Protein AF-A0AA37QBP5-F1 (afdb_monomer_lite)

Foldseek 3Di:
DPDPDPVVVCVVLVHDPVVLVVVCVVVVDDSVVSVVVVSVVQVVQFDDAPNDTDSHCCRVCVVVVHHLVVLVVQCVVVVHDSRVSSVVVVVVQVVAFDADPNDTDSHLCRVQVVLVHHQVVLVVVCVVVVHDSNVSSVVVSVVVD

Organism: NCBI:txid410072

Sequence (145 aa):
MRWTDLKECCDYYNINYKSLCTYMQKNKISKEEALSHYYQYYKYNRFTYNHVTYDSFAACCMAYEIKPICVRRYAKRKHFLLRHALSSYLNYHNKRKIYFCGQEYITFTSCCRAFGCNASYVSAYAKRHGISREEALKFYINRCH

Structure (mmCIF, N/CA/C/O backbone):
data_AF-A0AA37QBP5-F1
#
_entry.id   AF-A0AA37QBP5-F1
#
loop_
_atom_site.group_PDB
_atom_site.id
_atom_site.type_symbol
_atom_site.label_atom_id
_atom_site.label_alt_id
_atom_site.label_comp_id
_atom_site.label_asym_id
_atom_site.label_entity_id
_atom_site.label_seq_id
_atom_site.pdbx_PDB_ins_code
_atom_site.Cartn_x
_atom_site.Cartn_y
_atom_site.Cartn_z
_atom_site.occupancy
_atom_site.B_iso_or_equiv
_atom_site.auth_seq_id
_atom_site.auth_comp_id
_atom_site.auth_asym_id
_atom_site.auth_atom_id
_atom_site.pdbx_PDB_model_num
ATOM 1 N N . MET A 1 1 ? 17.213 -7.363 -35.674 1.00 48.91 1 MET A N 1
ATOM 2 C CA . MET A 1 1 ? 16.112 -7.192 -34.695 1.00 48.91 1 MET A CA 1
ATOM 3 C C . MET A 1 1 ? 15.210 -8.413 -34.788 1.00 48.91 1 MET A C 1
ATOM 5 O O . MET A 1 1 ? 14.876 -8.782 -35.901 1.00 48.91 1 MET A O 1
ATOM 9 N N . ARG A 1 2 ? 14.899 -9.075 -33.664 1.00 58.53 2 ARG A N 1
ATOM 10 C CA . ARG A 1 2 ? 14.230 -10.397 -33.630 1.00 58.53 2 ARG A CA 1
ATOM 11 C C . ARG A 1 2 ? 12.691 -10.327 -33.646 1.00 58.53 2 ARG A C 1
ATOM 13 O O . ARG A 1 2 ? 12.056 -11.365 -33.743 1.00 58.53 2 ARG A O 1
ATOM 20 N N . TRP A 1 3 ? 12.120 -9.125 -33.566 1.00 63.31 3 TRP A N 1
ATOM 21 C CA . TRP A 1 3 ? 10.678 -8.883 -33.478 1.00 63.31 3 TRP A CA 1
ATOM 22 C C . TRP A 1 3 ? 10.226 -8.026 -34.661 1.00 63.31 3 TRP A C 1
ATOM 24 O O . TRP A 1 3 ? 10.821 -6.976 -34.919 1.00 63.31 3 TRP A O 1
ATOM 34 N N . THR A 1 4 ? 9.212 -8.491 -35.387 1.00 71.69 4 THR A N 1
ATOM 35 C CA . THR A 1 4 ? 8.616 -7.798 -36.541 1.00 71.69 4 THR A CA 1
ATOM 36 C C . THR A 1 4 ? 7.542 -6.797 -36.124 1.00 71.69 4 THR A C 1
ATOM 38 O O . THR A 1 4 ? 7.347 -5.804 -36.820 1.00 71.69 4 THR A O 1
ATOM 41 N N . ASP A 1 5 ? 6.907 -7.011 -34.968 1.00 83.88 5 ASP A N 1
ATOM 42 C CA . ASP A 1 5 ? 5.931 -6.100 -34.375 1.00 83.88 5 ASP A CA 1
ATOM 43 C C . ASP A 1 5 ? 6.492 -5.435 -33.105 1.00 83.88 5 ASP A C 1
ATOM 45 O O . ASP A 1 5 ? 6.986 -6.079 -32.175 1.00 83.88 5 ASP A O 1
ATOM 49 N N . LEU A 1 6 ? 6.412 -4.103 -33.063 1.00 83.12 6 LEU A N 1
ATOM 50 C CA . LEU A 1 6 ? 6.812 -3.315 -31.901 1.00 83.12 6 LEU A CA 1
ATOM 51 C C . LEU A 1 6 ? 5.892 -3.584 -30.705 1.00 83.12 6 LEU A C 1
ATOM 53 O O . LEU A 1 6 ? 6.346 -3.505 -29.566 1.00 83.12 6 LEU A O 1
ATOM 57 N N . LYS A 1 7 ? 4.619 -3.908 -30.946 1.00 84.56 7 LYS A N 1
ATOM 58 C CA . LYS A 1 7 ? 3.676 -4.225 -29.876 1.00 84.56 7 LYS A CA 1
ATOM 59 C C . LYS A 1 7 ? 4.026 -5.553 -29.205 1.00 84.56 7 LYS A C 1
ATOM 61 O O . LYS A 1 7 ? 4.123 -5.575 -27.985 1.00 84.56 7 LYS A O 1
ATOM 66 N N . GLU A 1 8 ? 4.342 -6.595 -29.973 1.00 84.44 8 GLU A N 1
ATOM 67 C CA . GLU A 1 8 ? 4.860 -7.861 -29.427 1.00 84.44 8 GLU A CA 1
ATOM 68 C C . GLU A 1 8 ? 6.146 -7.663 -28.612 1.00 84.44 8 GLU A C 1
ATOM 70 O O . GLU A 1 8 ? 6.291 -8.211 -27.520 1.00 84.44 8 GLU A O 1
ATOM 75 N N . CYS A 1 9 ? 7.069 -6.827 -29.103 1.00 81.62 9 CYS A N 1
ATOM 76 C CA . CYS A 1 9 ? 8.282 -6.471 -28.365 1.00 81.62 9 CYS A CA 1
ATOM 77 C C . CYS A 1 9 ? 7.949 -5.791 -27.023 1.00 81.62 9 CYS A C 1
ATOM 79 O O . CYS A 1 9 ? 8.510 -6.139 -25.983 1.00 81.62 9 CYS A O 1
ATOM 81 N N . CYS A 1 10 ? 7.009 -4.843 -27.027 1.00 82.75 10 CYS A N 1
ATOM 82 C CA . CYS A 1 10 ? 6.526 -4.187 -25.815 1.00 82.75 10 CYS A CA 1
ATOM 83 C C . CYS A 1 10 ? 5.895 -5.178 -24.831 1.00 82.75 10 CYS A C 1
ATOM 85 O O . CYS A 1 10 ? 6.228 -5.133 -23.648 1.00 82.75 10 CYS A O 1
ATOM 87 N N . ASP A 1 11 ? 5.046 -6.084 -25.314 1.00 78.62 11 ASP A N 1
ATOM 88 C CA . ASP A 1 11 ? 4.370 -7.085 -24.487 1.00 78.62 11 ASP A CA 1
ATOM 89 C C . ASP A 1 11 ? 5.388 -8.039 -23.836 1.00 78.62 11 ASP A C 1
ATOM 91 O O . ASP A 1 11 ? 5.319 -8.286 -22.631 1.00 78.62 11 ASP A O 1
ATOM 95 N N . TYR A 1 12 ? 6.408 -8.484 -24.583 1.00 77.38 12 TYR A N 1
ATOM 96 C CA . TYR A 1 12 ? 7.487 -9.333 -24.061 1.00 77.38 12 TYR A CA 1
ATOM 97 C C . TYR A 1 12 ? 8.270 -8.671 -22.914 1.00 77.38 12 TYR A C 1
ATOM 99 O O . TYR A 1 12 ? 8.590 -9.316 -21.915 1.00 77.38 12 TYR A O 1
ATOM 107 N N . TYR A 1 13 ? 8.577 -7.376 -23.033 1.00 71.44 13 TYR A N 1
ATOM 108 C CA . TYR A 1 13 ? 9.309 -6.626 -22.003 1.00 71.44 13 TYR A CA 1
ATOM 109 C C . TYR A 1 13 ? 8.401 -5.970 -20.950 1.00 71.44 13 TYR A C 1
ATOM 111 O O . TYR A 1 13 ? 8.899 -5.214 -20.113 1.00 71.44 13 TYR A O 1
ATOM 119 N N . ASN A 1 14 ? 7.092 -6.249 -20.974 1.00 72.06 14 ASN A N 1
ATOM 120 C CA . ASN A 1 14 ? 6.087 -5.623 -20.112 1.00 72.06 14 ASN A CA 1
ATOM 121 C C . ASN A 1 14 ? 6.129 -4.076 -20.158 1.00 72.06 14 ASN A C 1
ATOM 123 O O . ASN A 1 14 ? 5.949 -3.378 -19.156 1.00 72.06 14 ASN A O 1
ATOM 127 N N . ILE A 1 15 ? 6.411 -3.526 -21.341 1.00 81.62 15 ILE A N 1
ATOM 128 C CA . ILE A 1 15 ? 6.434 -2.092 -21.623 1.00 81.62 15 ILE A CA 1
ATOM 129 C C . ILE A 1 15 ? 5.053 -1.689 -22.134 1.00 81.62 15 ILE A C 1
ATOM 131 O O . ILE A 1 15 ? 4.515 -2.280 -23.066 1.00 81.62 15 ILE A O 1
ATOM 135 N N . ASN A 1 16 ? 4.472 -0.625 -21.577 1.00 83.12 16 ASN A N 1
ATOM 136 C CA . ASN A 1 16 ? 3.213 -0.109 -22.103 1.00 83.12 16 ASN A CA 1
ATOM 137 C C . ASN A 1 16 ? 3.424 0.511 -23.498 1.00 83.12 16 ASN A C 1
ATOM 139 O O . ASN A 1 16 ? 4.003 1.594 -23.618 1.00 83.12 16 ASN A O 1
ATOM 143 N N . TYR A 1 17 ? 2.898 -0.142 -24.539 1.00 87.25 17 TYR A N 1
ATOM 144 C CA . TYR A 1 17 ? 3.029 0.294 -25.934 1.00 87.25 17 TYR A CA 1
ATOM 145 C C . TYR A 1 17 ? 2.593 1.753 -26.160 1.00 87.25 17 TYR A C 1
ATOM 147 O O . TYR A 1 17 ? 3.314 2.530 -26.784 1.00 87.25 17 TYR A O 1
ATOM 155 N N . LYS A 1 18 ? 1.456 2.179 -25.586 1.00 88.31 18 LYS A N 1
ATOM 156 C CA . LYS A 1 18 ? 0.958 3.561 -25.735 1.00 88.31 18 LYS A CA 1
ATOM 157 C C . LYS A 1 18 ? 1.902 4.582 -25.097 1.00 88.31 18 LYS A C 1
ATOM 159 O O . LYS A 1 18 ? 2.117 5.659 -25.658 1.00 88.31 18 LYS A O 1
ATOM 164 N N . SER A 1 19 ? 2.467 4.253 -23.934 1.00 86.06 19 SER A N 1
ATOM 165 C CA . SER A 1 19 ? 3.460 5.100 -23.267 1.00 86.06 19 SER A CA 1
ATOM 166 C C . SER A 1 19 ? 4.750 5.198 -24.083 1.00 86.06 19 SER A C 1
ATOM 168 O O . SER A 1 19 ? 5.262 6.304 -24.245 1.00 86.06 19 SER A O 1
ATOM 170 N N . LEU A 1 20 ? 5.218 4.084 -24.661 1.00 89.06 20 LEU A N 1
ATOM 171 C CA . LEU A 1 20 ? 6.395 4.063 -25.531 1.00 89.06 20 LEU A CA 1
ATOM 172 C C . LEU A 1 20 ? 6.196 4.957 -26.765 1.00 89.06 20 LEU A C 1
ATOM 174 O O . LEU A 1 20 ? 7.021 5.834 -27.013 1.00 89.06 20 LEU A O 1
ATOM 178 N N . CYS A 1 21 ? 5.077 4.810 -27.487 1.00 90.50 21 CYS A N 1
ATOM 179 C CA . CYS A 1 21 ? 4.775 5.633 -28.664 1.00 90.50 21 CYS A CA 1
ATOM 180 C C . CYS A 1 21 ? 4.708 7.128 -28.323 1.00 90.50 21 CYS A C 1
ATOM 182 O O . CYS A 1 21 ? 5.295 7.952 -29.022 1.00 90.50 21 CYS A O 1
ATOM 184 N N . THR A 1 22 ? 4.039 7.480 -27.221 1.00 92.94 22 THR A N 1
ATOM 185 C CA . THR A 1 22 ? 3.960 8.874 -26.752 1.00 92.94 22 THR A CA 1
ATOM 186 C C . THR A 1 22 ? 5.347 9.435 -26.431 1.00 92.94 22 THR A C 1
ATOM 188 O O . THR A 1 22 ? 5.661 10.571 -26.786 1.00 92.94 22 THR A O 1
ATOM 191 N N . TYR A 1 23 ? 6.197 8.644 -25.771 1.00 90.88 23 TYR A N 1
ATOM 192 C CA . TYR A 1 23 ? 7.556 9.046 -25.416 1.00 90.88 23 TYR A CA 1
ATOM 193 C C . TYR A 1 23 ? 8.435 9.247 -26.657 1.00 90.88 23 TYR A C 1
ATOM 195 O O . TYR A 1 23 ? 9.132 10.259 -26.740 1.00 90.88 23 TYR A O 1
ATOM 203 N N . MET A 1 24 ? 8.347 8.351 -27.645 1.00 93.56 24 MET A N 1
ATOM 204 C CA . MET A 1 24 ? 9.037 8.494 -28.932 1.00 93.56 24 MET A CA 1
ATOM 205 C C . MET A 1 24 ? 8.632 9.789 -29.641 1.00 93.56 24 MET A C 1
ATOM 207 O O . MET A 1 24 ? 9.494 10.583 -30.009 1.00 93.56 24 MET A O 1
ATOM 211 N N . GLN A 1 25 ? 7.324 10.042 -29.771 1.00 92.94 25 GLN A N 1
ATOM 212 C CA . GLN A 1 25 ? 6.800 11.237 -30.441 1.00 92.94 25 GLN A CA 1
ATOM 213 C C . GLN A 1 25 ? 7.233 12.528 -29.741 1.00 92.94 25 GLN A C 1
ATOM 215 O O . GLN A 1 25 ? 7.690 13.465 -30.392 1.00 92.94 25 GLN A O 1
ATOM 220 N N . LYS A 1 26 ? 7.122 12.576 -28.408 1.00 94.19 26 LYS A N 1
ATOM 221 C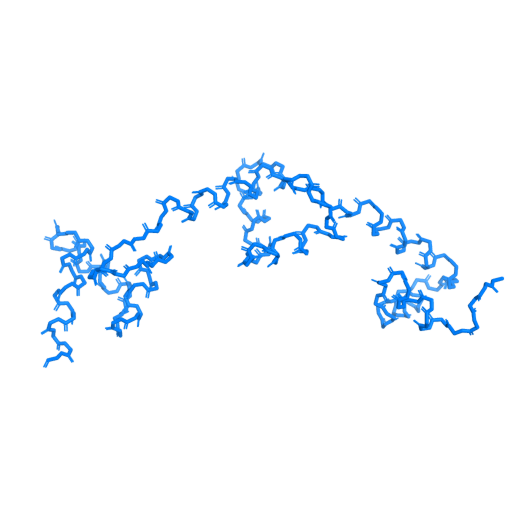 CA . LYS A 1 26 ? 7.444 13.772 -27.622 1.00 94.19 26 LYS A CA 1
ATOM 222 C C . LYS A 1 26 ? 8.929 14.129 -27.678 1.00 94.19 26 LYS A C 1
ATOM 224 O O . LYS A 1 26 ? 9.263 15.308 -27.732 1.00 94.19 26 LYS A O 1
ATOM 229 N N . ASN A 1 27 ? 9.803 13.126 -27.637 1.00 92.38 27 ASN A N 1
ATOM 230 C CA . ASN A 1 27 ? 11.249 13.341 -27.572 1.00 92.38 27 ASN A CA 1
ATOM 231 C C . ASN A 1 27 ? 11.931 13.261 -28.945 1.00 92.38 27 ASN A C 1
ATOM 233 O O . ASN A 1 27 ? 13.119 13.542 -29.030 1.00 92.38 27 ASN A O 1
ATOM 237 N N . LYS A 1 28 ? 11.190 12.918 -30.010 1.00 93.88 28 LYS A N 1
ATOM 238 C CA . LYS A 1 28 ? 11.704 12.741 -31.379 1.00 93.88 28 LYS A CA 1
ATOM 239 C C . LYS A 1 28 ? 12.891 11.768 -31.447 1.00 93.88 28 LYS A C 1
ATOM 241 O O . LYS A 1 28 ? 13.849 12.005 -32.173 1.00 93.88 28 LYS A O 1
ATOM 246 N N . ILE A 1 29 ? 12.814 10.686 -30.676 1.00 93.00 29 ILE A N 1
ATOM 247 C CA . ILE A 1 29 ? 13.855 9.653 -30.585 1.00 93.00 29 ILE A CA 1
ATOM 248 C C . ILE A 1 29 ? 13.447 8.385 -31.332 1.00 93.00 29 ILE A C 1
ATOM 250 O O . ILE A 1 29 ? 12.259 8.135 -31.569 1.00 93.00 29 ILE A O 1
ATOM 254 N N . SER A 1 30 ? 14.436 7.564 -31.673 1.00 90.25 30 SER A N 1
ATOM 255 C CA . SER A 1 30 ? 14.224 6.266 -32.311 1.00 90.25 30 SER A CA 1
ATOM 256 C C . SER A 1 30 ? 13.507 5.268 -31.391 1.00 90.25 30 SER A C 1
ATOM 258 O O . SER A 1 30 ? 13.442 5.422 -30.164 1.00 90.25 30 SER A O 1
ATOM 260 N N . LYS A 1 31 ? 12.969 4.198 -31.991 1.00 86.62 31 LYS A N 1
ATOM 261 C CA . LYS A 1 31 ? 12.350 3.095 -31.239 1.00 86.62 31 LYS A CA 1
ATOM 262 C C . LYS A 1 31 ? 13.376 2.394 -30.345 1.00 86.62 31 LYS A C 1
ATOM 264 O O . LYS A 1 31 ? 13.044 2.017 -29.227 1.00 86.62 31 LYS A O 1
ATOM 269 N N . GLU A 1 32 ? 14.618 2.257 -30.804 1.00 86.56 32 GLU A N 1
ATOM 270 C CA . GLU A 1 32 ? 15.715 1.629 -30.069 1.00 86.56 32 GLU A CA 1
ATOM 271 C C . GLU A 1 32 ? 16.089 2.437 -28.824 1.00 86.56 32 GLU A C 1
ATOM 273 O O . GLU A 1 32 ? 16.222 1.870 -27.739 1.00 86.56 32 GLU A O 1
ATOM 278 N N . GLU A 1 33 ? 16.196 3.762 -28.950 1.00 88.31 33 GLU A N 1
ATOM 279 C CA . GLU A 1 33 ? 16.480 4.659 -27.823 1.00 88.31 33 GLU A CA 1
ATOM 280 C C . GLU A 1 33 ? 15.343 4.651 -26.800 1.00 88.31 33 GLU A C 1
ATOM 282 O O . GLU A 1 33 ? 15.587 4.558 -25.595 1.00 88.31 33 GLU A O 1
ATOM 287 N N . ALA A 1 34 ? 14.091 4.676 -27.265 1.00 89.19 34 ALA A N 1
ATOM 288 C CA . ALA A 1 34 ? 12.929 4.604 -26.390 1.00 89.19 34 ALA A CA 1
ATOM 289 C C . ALA A 1 34 ? 12.853 3.261 -25.644 1.00 89.19 34 ALA A C 1
ATOM 291 O O . ALA A 1 34 ? 12.633 3.241 -24.430 1.00 89.19 34 ALA A O 1
ATOM 292 N N . LEU A 1 35 ? 13.076 2.140 -26.339 1.00 85.88 35 LEU A N 1
ATOM 293 C CA . LEU A 1 35 ? 13.109 0.808 -25.731 1.00 85.88 35 LEU A CA 1
ATOM 294 C C . LEU A 1 35 ? 14.262 0.676 -24.733 1.00 85.88 35 LEU A C 1
ATOM 296 O O . LEU A 1 35 ? 14.050 0.160 -23.640 1.00 85.88 35 LEU A O 1
ATOM 300 N N . SER A 1 36 ? 15.451 1.188 -25.060 1.00 85.12 36 SER A N 1
ATOM 301 C CA . SER A 1 36 ? 16.603 1.209 -24.150 1.00 85.12 36 SER A CA 1
ATOM 302 C C . SER A 1 36 ? 16.303 2.015 -22.883 1.00 85.12 36 SER A C 1
ATOM 304 O O . SER A 1 36 ? 16.530 1.527 -21.774 1.00 85.12 36 SER A O 1
ATOM 306 N N . HIS A 1 37 ? 15.698 3.200 -23.027 1.00 86.25 37 HIS A N 1
ATOM 307 C CA . HIS A 1 37 ? 15.271 4.026 -21.899 1.00 86.25 37 HIS A CA 1
ATOM 308 C C . HIS A 1 37 ? 14.284 3.280 -20.992 1.00 86.25 37 HIS A C 1
ATOM 310 O O . HIS A 1 37 ? 14.492 3.209 -19.781 1.00 86.25 37 HIS A O 1
ATOM 316 N N . TYR A 1 38 ? 13.226 2.686 -21.554 1.00 82.00 38 TYR A N 1
ATOM 317 C CA . TYR A 1 38 ? 12.251 1.934 -20.760 1.00 82.00 38 TYR A CA 1
ATOM 318 C C . TYR A 1 38 ? 12.852 0.668 -20.146 1.00 82.00 38 TYR A C 1
ATOM 320 O O . TYR A 1 38 ? 12.588 0.379 -18.983 1.00 82.00 38 TYR A O 1
ATOM 328 N N . TYR A 1 39 ? 13.706 -0.056 -20.867 1.00 76.38 39 TYR A N 1
ATOM 329 C CA . TYR A 1 39 ? 14.396 -1.230 -20.343 1.00 76.38 39 TYR A CA 1
ATOM 330 C C . TYR A 1 39 ? 15.283 -0.877 -19.142 1.00 76.38 39 TYR A C 1
ATOM 332 O O . TYR A 1 39 ? 15.206 -1.535 -18.103 1.00 76.38 39 TYR A O 1
ATOM 340 N N . GLN A 1 40 ? 16.074 0.197 -19.236 1.00 77.88 40 GLN A N 1
ATOM 341 C CA . GLN A 1 40 ? 16.859 0.710 -18.111 1.00 77.88 40 GLN A CA 1
ATOM 342 C C . GLN A 1 40 ? 15.948 1.166 -16.969 1.00 77.88 40 GLN A C 1
ATOM 344 O O . GLN A 1 40 ? 16.154 0.763 -15.825 1.00 77.88 40 GLN A O 1
ATOM 349 N N . TYR A 1 41 ? 14.902 1.937 -17.276 1.00 76.62 41 TYR A N 1
ATOM 350 C CA . TYR A 1 41 ? 13.912 2.384 -16.302 1.00 76.62 41 TYR A CA 1
ATOM 351 C C . TYR A 1 41 ? 13.327 1.199 -15.529 1.00 76.62 41 TYR A C 1
ATOM 353 O O . TYR A 1 41 ? 13.370 1.201 -14.305 1.00 76.62 41 TYR A O 1
ATOM 361 N N . TYR A 1 42 ? 12.836 0.155 -16.196 1.00 69.88 42 TYR A N 1
ATOM 362 C CA . TYR A 1 42 ? 12.281 -1.017 -15.520 1.00 69.88 42 TYR A CA 1
ATOM 363 C C . TYR A 1 42 ? 13.347 -1.813 -14.767 1.00 69.88 42 TYR A C 1
ATOM 365 O O . TYR A 1 42 ? 13.107 -2.181 -13.620 1.00 69.88 42 TYR A O 1
ATOM 373 N N . LYS A 1 43 ? 14.541 -2.016 -15.342 1.00 67.00 43 LYS A N 1
ATOM 374 C CA . LYS A 1 43 ? 15.657 -2.719 -14.687 1.00 67.00 43 LYS A CA 1
ATOM 375 C C . LYS A 1 43 ? 16.058 -2.062 -13.363 1.00 67.00 43 LYS A C 1
ATOM 377 O O . LYS A 1 43 ? 16.235 -2.771 -12.376 1.00 67.00 43 LYS A O 1
ATOM 382 N N . TYR A 1 44 ? 16.163 -0.733 -13.328 1.00 67.56 44 TYR A N 1
ATOM 383 C CA . TYR A 1 44 ? 16.531 0.017 -12.121 1.00 67.56 44 TYR A CA 1
ATOM 384 C C . TYR A 1 44 ? 15.347 0.317 -11.193 1.00 67.56 44 TYR A C 1
ATOM 386 O O . TYR A 1 44 ? 15.559 0.581 -10.012 1.00 67.56 44 TYR A O 1
ATOM 394 N N . ASN A 1 45 ? 14.106 0.247 -11.685 1.00 74.50 45 ASN A N 1
ATOM 395 C CA . ASN A 1 45 ? 12.911 0.416 -10.854 1.00 74.50 45 ASN A CA 1
ATOM 396 C C . ASN A 1 45 ? 12.396 -0.880 -10.232 1.00 74.50 45 ASN A C 1
ATOM 398 O O . ASN A 1 45 ? 11.471 -0.802 -9.413 1.00 74.50 45 ASN A O 1
ATOM 402 N N . ARG A 1 46 ? 12.988 -2.042 -10.559 1.00 83.62 46 ARG A N 1
ATOM 403 C CA . ARG A 1 46 ? 12.695 -3.294 -9.855 1.00 83.62 46 ARG A CA 1
ATOM 404 C C . ARG A 1 46 ? 12.854 -3.069 -8.360 1.00 83.62 46 ARG A C 1
ATOM 406 O O . ARG A 1 46 ? 13.827 -2.484 -7.887 1.00 83.62 46 ARG A O 1
ATOM 413 N N . PHE A 1 47 ? 11.878 -3.543 -7.606 1.00 87.88 47 PHE A N 1
ATOM 414 C CA . PHE A 1 47 ? 11.854 -3.361 -6.169 1.00 87.88 47 PHE A CA 1
ATOM 415 C C . PHE A 1 47 ? 11.838 -4.723 -5.508 1.00 87.88 47 PHE A C 1
ATOM 417 O O . PHE A 1 47 ? 10.878 -5.471 -5.649 1.00 87.88 47 PHE A O 1
ATOM 424 N N . THR A 1 48 ? 12.897 -5.051 -4.782 1.00 90.19 48 THR A N 1
ATOM 425 C CA . THR A 1 48 ? 12.934 -6.277 -3.988 1.00 90.19 48 THR A CA 1
ATOM 426 C C . THR A 1 48 ? 12.381 -5.994 -2.596 1.00 90.19 48 THR A C 1
ATOM 428 O O . THR A 1 48 ? 12.722 -4.988 -1.979 1.00 90.19 48 THR A O 1
ATOM 431 N N . TYR A 1 49 ? 11.544 -6.881 -2.073 1.00 92.56 49 TYR A N 1
ATOM 432 C CA . TYR A 1 49 ? 11.004 -6.815 -0.718 1.00 92.56 49 TYR A CA 1
ATOM 433 C C . TYR A 1 49 ? 10.705 -8.227 -0.219 1.00 92.56 49 TYR A C 1
ATOM 435 O O . TYR A 1 49 ? 10.118 -9.008 -0.958 1.00 92.56 49 TYR A O 1
ATOM 443 N N . ASN A 1 50 ? 11.135 -8.565 1.004 1.00 90.69 50 ASN A N 1
ATOM 444 C CA . ASN A 1 50 ? 11.011 -9.914 1.578 1.00 90.69 50 ASN A CA 1
ATOM 445 C C . ASN A 1 50 ? 11.404 -11.035 0.597 1.00 90.69 50 ASN A C 1
ATOM 447 O O . ASN A 1 50 ? 10.638 -11.959 0.363 1.00 90.69 50 ASN A O 1
ATOM 451 N N . HIS A 1 51 ? 12.589 -10.922 -0.011 1.00 91.62 51 HIS A N 1
ATOM 452 C CA . HIS A 1 51 ? 13.137 -11.887 -0.981 1.00 91.62 51 HIS A CA 1
ATOM 453 C C . HIS A 1 51 ? 12.353 -12.048 -2.299 1.00 91.62 51 HIS A C 1
ATOM 455 O O . HIS A 1 51 ? 12.811 -12.754 -3.189 1.00 91.62 51 HIS A O 1
ATOM 461 N N . VAL A 1 52 ? 11.243 -11.329 -2.487 1.00 91.88 52 VAL A N 1
ATOM 462 C CA . VAL A 1 52 ? 10.491 -11.275 -3.749 1.00 91.88 52 VAL A CA 1
ATOM 463 C C . VAL A 1 52 ? 10.888 -10.023 -4.524 1.00 91.88 52 VAL A C 1
ATOM 465 O O . VAL A 1 52 ? 10.995 -8.937 -3.952 1.00 91.88 52 VAL A O 1
ATOM 468 N N . THR A 1 53 ? 11.116 -10.156 -5.831 1.00 91.38 53 THR A N 1
ATOM 469 C CA . THR A 1 53 ? 11.446 -9.022 -6.704 1.00 91.38 53 THR A CA 1
ATOM 470 C C . THR A 1 53 ? 10.255 -8.660 -7.574 1.00 91.38 53 THR A C 1
ATOM 472 O O . THR A 1 53 ? 9.841 -9.443 -8.419 1.00 91.38 53 THR A O 1
ATOM 475 N N . TYR A 1 54 ? 9.749 -7.447 -7.381 1.00 89.06 54 TYR A N 1
ATOM 476 C CA . TYR A 1 54 ? 8.620 -6.882 -8.106 1.00 89.06 54 TYR A CA 1
ATOM 477 C C . TYR A 1 54 ? 9.113 -5.991 -9.251 1.00 89.06 54 TYR A C 1
ATOM 479 O O . TYR A 1 54 ? 10.158 -5.346 -9.129 1.00 89.06 54 TYR A O 1
ATOM 487 N N . ASP A 1 55 ? 8.325 -5.881 -10.321 1.00 83.62 55 ASP A N 1
ATOM 488 C CA . ASP A 1 55 ? 8.644 -5.032 -11.482 1.00 83.62 55 ASP A CA 1
ATOM 489 C C . ASP A 1 55 ? 8.761 -3.545 -11.126 1.00 83.62 55 ASP A C 1
ATOM 491 O O . ASP A 1 55 ? 9.437 -2.776 -11.805 1.00 83.62 55 ASP A O 1
ATOM 495 N N . SER A 1 56 ? 8.109 -3.122 -10.040 1.00 86.31 56 SER A N 1
ATOM 496 C CA . SER A 1 56 ? 8.257 -1.781 -9.486 1.00 86.31 56 SER A CA 1
ATOM 497 C C . SER A 1 56 ? 7.874 -1.715 -8.009 1.00 86.31 56 SER A C 1
ATOM 499 O O . SER A 1 56 ? 7.178 -2.585 -7.482 1.00 86.31 56 SER A O 1
ATOM 501 N N . PHE A 1 57 ? 8.236 -0.616 -7.3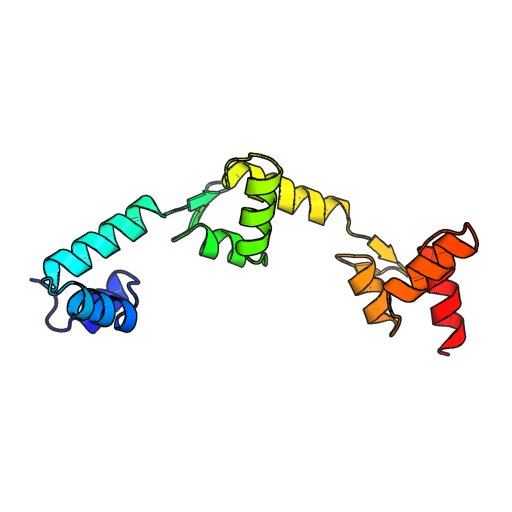40 1.00 87.88 57 PHE A N 1
ATOM 502 C CA . PHE A 1 57 ? 7.719 -0.311 -5.999 1.00 87.88 57 PHE A CA 1
ATOM 503 C C . PHE A 1 57 ? 6.184 -0.242 -5.960 1.00 87.88 57 PHE A C 1
ATOM 505 O O . PHE A 1 57 ? 5.572 -0.609 -4.959 1.00 87.88 57 PHE A O 1
ATOM 512 N N . ALA A 1 58 ? 5.551 0.231 -7.041 1.00 86.81 58 ALA A N 1
ATOM 513 C CA . ALA A 1 58 ? 4.098 0.295 -7.116 1.00 86.81 58 ALA A CA 1
ATOM 514 C C . ALA A 1 58 ? 3.484 -1.109 -7.156 1.00 86.81 58 ALA A C 1
ATOM 516 O O . ALA A 1 58 ? 2.580 -1.380 -6.372 1.00 86.81 58 ALA A O 1
ATOM 517 N N . ALA A 1 59 ? 4.031 -2.001 -7.988 1.00 88.38 59 ALA A N 1
ATOM 518 C CA . ALA A 1 59 ? 3.625 -3.405 -8.040 1.00 88.38 59 ALA A CA 1
ATOM 519 C C . ALA A 1 59 ? 3.801 -4.090 -6.676 1.00 88.38 59 ALA A C 1
ATOM 521 O O . ALA A 1 59 ? 2.886 -4.759 -6.207 1.00 88.38 59 ALA A O 1
ATOM 522 N N . CYS A 1 60 ? 4.923 -3.832 -5.992 1.00 92.62 60 CYS A N 1
ATOM 523 C CA . CYS A 1 60 ? 5.137 -4.309 -4.628 1.00 92.62 60 CYS A CA 1
ATOM 524 C C . CYS A 1 60 ? 4.035 -3.831 -3.674 1.00 92.62 60 CYS A C 1
ATOM 526 O O . CYS A 1 60 ? 3.419 -4.649 -3.007 1.00 92.62 60 CYS A O 1
ATOM 528 N N . CYS A 1 61 ? 3.725 -2.530 -3.633 1.00 90.12 61 CYS A N 1
ATOM 529 C CA . CYS A 1 61 ? 2.674 -2.021 -2.745 1.00 90.12 61 CYS A CA 1
ATOM 530 C C . CYS A 1 61 ? 1.298 -2.632 -3.054 1.00 90.12 61 CYS A C 1
ATOM 532 O O . CYS A 1 61 ? 0.566 -2.957 -2.124 1.00 90.12 61 CYS A O 1
ATOM 534 N N . MET A 1 62 ? 0.965 -2.810 -4.337 1.00 89.25 62 MET A N 1
ATOM 535 C CA . MET A 1 62 ? -0.305 -3.406 -4.763 1.00 89.25 62 MET A CA 1
ATOM 536 C C . MET A 1 62 ? -0.426 -4.878 -4.354 1.00 89.25 62 MET A C 1
ATOM 538 O O . MET A 1 62 ? -1.510 -5.288 -3.959 1.00 89.25 62 MET A O 1
ATOM 542 N N . ALA A 1 63 ? 0.672 -5.644 -4.368 1.00 92.00 63 ALA A N 1
ATOM 543 C CA . ALA A 1 63 ? 0.693 -7.026 -3.875 1.00 92.00 63 ALA A CA 1
ATOM 544 C C . ALA A 1 63 ? 0.381 -7.136 -2.369 1.00 92.00 63 ALA A C 1
ATOM 546 O O . ALA A 1 63 ? -0.070 -8.178 -1.909 1.00 92.00 63 ALA A O 1
ATOM 547 N N . TYR A 1 64 ? 0.586 -6.054 -1.613 1.00 89.38 64 TYR A N 1
ATOM 548 C CA . TYR A 1 64 ? 0.180 -5.929 -0.211 1.00 89.38 64 TYR A CA 1
ATOM 549 C C . TYR A 1 64 ? -1.100 -5.092 -0.031 1.00 89.38 64 TYR A C 1
ATOM 551 O O . TYR A 1 64 ? -1.343 -4.577 1.058 1.00 89.38 64 TYR A O 1
ATOM 559 N N . GLU A 1 65 ? -1.883 -4.890 -1.096 1.00 88.38 65 GLU A N 1
ATOM 560 C CA . GLU A 1 65 ? -3.138 -4.119 -1.102 1.00 88.38 65 GLU A CA 1
ATOM 561 C C . GLU A 1 65 ? -3.004 -2.666 -0.599 1.00 88.38 65 GLU A C 1
ATOM 563 O O . GLU A 1 65 ? -3.949 -2.038 -0.115 1.00 88.38 65 GLU A O 1
ATOM 568 N N . ILE A 1 66 ? -1.816 -2.076 -0.743 1.00 86.62 66 ILE A N 1
ATOM 569 C CA . ILE A 1 66 ? -1.533 -0.704 -0.325 1.00 86.62 66 ILE A CA 1
ATOM 570 C C . ILE A 1 66 ? -1.379 0.202 -1.541 1.00 86.62 66 ILE A C 1
ATOM 572 O O . ILE A 1 66 ? -0.600 -0.046 -2.459 1.00 86.62 66 ILE A O 1
ATOM 576 N N . LYS A 1 67 ? -2.039 1.363 -1.494 1.00 84.69 67 LYS A N 1
ATOM 577 C CA . LYS A 1 67 ? -1.822 2.422 -2.485 1.00 84.69 67 LYS A CA 1
ATOM 578 C C . LYS A 1 67 ? -0.389 2.978 -2.363 1.00 84.69 67 LYS A C 1
ATOM 580 O O . LYS A 1 67 ? -0.058 3.540 -1.312 1.00 84.69 67 LYS A O 1
ATOM 585 N N . PRO A 1 68 ? 0.442 2.950 -3.425 1.00 86.94 68 PRO A N 1
ATOM 586 C CA . PRO A 1 68 ? 1.851 3.362 -3.355 1.00 86.94 68 PRO A CA 1
ATOM 587 C C . PRO A 1 68 ? 2.053 4.794 -2.838 1.00 86.94 68 PRO A C 1
ATOM 589 O O . PRO A 1 68 ? 3.009 5.085 -2.116 1.00 86.94 68 PRO A O 1
ATOM 592 N N . ILE A 1 69 ? 1.129 5.701 -3.175 1.00 82.56 69 ILE A N 1
ATOM 593 C CA . ILE A 1 69 ? 1.168 7.104 -2.745 1.00 82.56 69 ILE A CA 1
ATOM 594 C C . ILE A 1 69 ? 1.140 7.254 -1.217 1.00 82.56 69 ILE A C 1
ATOM 596 O O . ILE A 1 69 ? 1.806 8.136 -0.670 1.00 82.56 69 ILE A O 1
ATOM 600 N N . CYS A 1 70 ? 0.434 6.366 -0.511 1.00 88.62 70 CYS A N 1
ATOM 601 C CA . CYS A 1 70 ? 0.354 6.386 0.946 1.00 88.62 70 CYS A CA 1
ATOM 602 C C . CYS A 1 70 ? 1.724 6.126 1.574 1.00 88.62 70 CYS A C 1
ATOM 604 O O . CYS A 1 70 ? 2.138 6.866 2.471 1.00 88.62 70 CYS A O 1
ATOM 606 N N . VAL A 1 71 ? 2.448 5.130 1.057 1.00 90.00 71 VAL A N 1
ATOM 607 C CA . VAL A 1 71 ? 3.782 4.766 1.544 1.00 90.00 71 VAL A CA 1
ATOM 608 C C . VAL A 1 71 ? 4.801 5.838 1.179 1.00 90.00 71 VAL A C 1
ATOM 610 O O . VAL A 1 71 ? 5.574 6.241 2.041 1.00 90.00 71 VAL A O 1
ATOM 613 N N . ARG A 1 72 ? 4.760 6.396 -0.041 1.00 89.88 72 ARG A N 1
ATOM 614 C CA . ARG A 1 72 ? 5.649 7.507 -0.439 1.00 89.88 72 ARG A CA 1
ATOM 615 C C . ARG A 1 72 ? 5.463 8.738 0.450 1.00 89.88 72 ARG A C 1
ATOM 617 O O . ARG A 1 72 ? 6.441 9.321 0.912 1.00 89.88 72 ARG A O 1
ATOM 624 N N . ARG A 1 73 ? 4.215 9.117 0.749 1.00 89.44 73 ARG A N 1
ATOM 625 C CA . ARG A 1 73 ? 3.921 10.238 1.657 1.00 89.44 73 ARG A CA 1
ATOM 626 C C . ARG A 1 73 ? 4.374 9.944 3.086 1.00 89.44 73 ARG A C 1
ATOM 628 O O . ARG A 1 73 ? 4.856 10.842 3.773 1.00 89.44 73 ARG A O 1
ATOM 635 N N . TYR A 1 74 ? 4.209 8.706 3.552 1.00 89.38 74 TYR A N 1
ATOM 636 C CA . TYR A 1 74 ? 4.714 8.278 4.855 1.00 89.38 74 TYR A CA 1
ATOM 637 C C . TYR A 1 74 ? 6.244 8.362 4.919 1.00 89.38 74 TYR A C 1
ATOM 639 O O . TYR A 1 74 ? 6.766 9.000 5.829 1.00 89.38 74 TYR A O 1
ATOM 647 N N . ALA A 1 75 ? 6.930 7.821 3.909 1.00 89.50 75 ALA A N 1
ATOM 648 C CA . ALA A 1 75 ? 8.379 7.864 3.752 1.00 89.50 75 ALA A CA 1
ATOM 649 C C . ALA A 1 75 ? 8.907 9.300 3.798 1.00 89.50 75 ALA A C 1
ATOM 651 O O . ALA A 1 75 ? 9.780 9.598 4.605 1.00 89.50 75 ALA A O 1
ATOM 652 N N . LYS A 1 76 ? 8.306 10.210 3.015 1.00 88.00 76 LYS A N 1
ATOM 653 C CA . LYS A 1 76 ? 8.687 11.629 2.987 1.00 88.00 76 LYS A CA 1
ATOM 654 C C . LYS A 1 76 ? 8.552 12.293 4.358 1.00 88.00 76 LYS A C 1
ATOM 656 O O . LYS A 1 76 ? 9.477 12.954 4.799 1.00 88.00 76 LYS A O 1
ATOM 661 N N . ARG A 1 77 ? 7.422 12.101 5.051 1.00 92.12 77 ARG A N 1
ATOM 662 C CA . ARG A 1 77 ? 7.185 12.709 6.378 1.00 92.12 77 ARG A CA 1
ATOM 663 C C . ARG A 1 77 ? 8.107 12.174 7.472 1.00 92.12 77 ARG A C 1
ATOM 665 O O . ARG A 1 77 ? 8.303 12.850 8.471 1.00 92.12 77 ARG A O 1
ATOM 672 N N . LYS A 1 78 ? 8.573 10.932 7.336 1.00 89.94 78 LYS A N 1
ATOM 673 C CA . LYS A 1 78 ? 9.423 10.256 8.324 1.00 89.94 78 LYS A CA 1
ATOM 674 C C . LYS A 1 78 ? 10.891 10.184 7.902 1.00 89.94 78 LYS A C 1
ATOM 676 O O . LYS A 1 78 ? 11.677 9.597 8.629 1.00 89.94 78 LYS A O 1
ATOM 681 N N . HIS A 1 79 ? 11.243 10.769 6.756 1.00 89.50 79 HIS A N 1
ATOM 682 C CA . HIS A 1 79 ? 12.579 10.705 6.160 1.00 89.50 79 HIS A CA 1
ATOM 683 C C . HIS A 1 79 ? 13.112 9.268 6.022 1.00 89.50 79 HIS A C 1
ATOM 685 O O . HIS A 1 79 ? 14.273 8.982 6.288 1.00 89.50 79 HIS A O 1
ATOM 691 N N . PHE A 1 80 ? 12.245 8.345 5.600 1.00 87.38 80 PHE A N 1
ATOM 692 C CA . PHE A 1 80 ? 12.593 6.937 5.416 1.00 87.38 80 PHE A CA 1
ATOM 693 C C . PHE A 1 80 ? 12.869 6.587 3.957 1.00 87.38 80 PHE A C 1
ATOM 695 O O . PHE A 1 80 ? 12.218 7.090 3.040 1.00 87.38 80 PHE A O 1
ATOM 702 N N . LEU A 1 81 ? 13.755 5.611 3.757 1.00 87.19 81 LEU A N 1
ATOM 703 C CA . LEU A 1 81 ? 13.841 4.873 2.500 1.00 87.19 81 LEU A CA 1
ATOM 704 C C . LEU A 1 81 ? 12.529 4.117 2.245 1.00 87.19 81 LEU A C 1
ATOM 706 O O . LEU A 1 81 ? 11.895 3.629 3.182 1.00 87.19 81 LEU A O 1
ATOM 710 N N . LEU A 1 82 ? 12.140 3.958 0.975 1.00 88.31 82 LEU A N 1
ATOM 711 C CA . LEU A 1 82 ? 10.856 3.342 0.601 1.00 88.31 82 LEU A CA 1
ATOM 712 C C . LEU A 1 82 ? 10.668 1.931 1.168 1.00 88.31 82 LEU A C 1
ATOM 714 O O . LEU A 1 82 ? 9.573 1.601 1.613 1.00 88.31 82 LEU A O 1
ATOM 718 N N . ARG A 1 83 ? 11.735 1.122 1.209 1.00 88.75 83 ARG A N 1
ATOM 719 C CA . ARG A 1 83 ? 11.710 -0.216 1.820 1.00 88.75 83 ARG A CA 1
ATOM 720 C C . ARG A 1 83 ? 11.360 -0.154 3.304 1.00 88.75 83 ARG A C 1
ATOM 722 O O . ARG A 1 83 ? 10.424 -0.818 3.734 1.00 88.75 83 ARG A O 1
ATOM 729 N N . HIS A 1 84 ? 12.067 0.679 4.063 1.00 89.00 84 HIS A N 1
ATOM 730 C CA . HIS A 1 84 ? 11.823 0.838 5.495 1.00 89.00 84 HIS A CA 1
ATOM 731 C C . HIS A 1 84 ? 10.447 1.463 5.775 1.00 89.00 84 HIS A C 1
ATOM 733 O O . HIS A 1 84 ? 9.746 1.068 6.709 1.00 89.00 84 HIS A O 1
ATOM 739 N N . ALA A 1 85 ? 10.020 2.398 4.923 1.00 92.19 85 ALA A N 1
ATOM 740 C CA . ALA A 1 85 ? 8.696 2.993 4.984 1.00 92.19 85 ALA A CA 1
ATOM 741 C C . ALA A 1 85 ? 7.590 1.963 4.737 1.00 92.19 85 ALA A C 1
ATOM 743 O O . ALA A 1 85 ? 6.614 1.975 5.479 1.00 92.19 85 ALA A O 1
ATOM 744 N N . LEU A 1 86 ? 7.738 1.072 3.751 1.00 91.56 86 LEU A N 1
ATOM 745 C CA . LEU A 1 86 ? 6.769 0.013 3.464 1.00 91.56 86 LEU A CA 1
ATOM 746 C C . LEU A 1 86 ? 6.631 -0.946 4.650 1.00 91.56 86 LEU A C 1
ATOM 748 O O . LEU A 1 86 ? 5.514 -1.143 5.122 1.00 91.56 86 LEU A O 1
ATOM 752 N N . SER A 1 87 ? 7.744 -1.457 5.192 1.00 91.88 87 SER A N 1
ATOM 753 C CA . SER A 1 87 ? 7.718 -2.325 6.382 1.00 91.88 87 SER A CA 1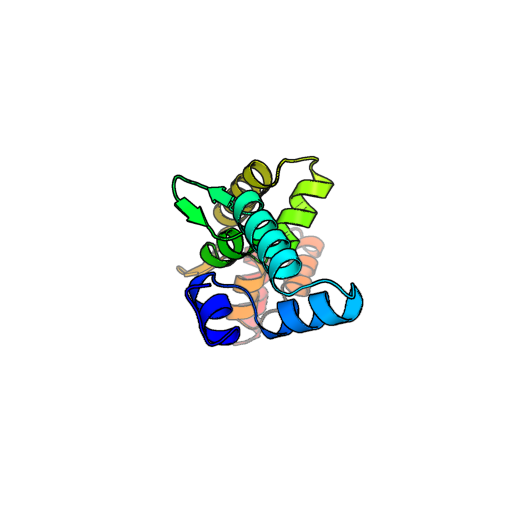
ATOM 754 C C . SER A 1 87 ? 7.058 -1.643 7.576 1.00 91.88 87 SER A C 1
ATOM 756 O O . SER A 1 87 ? 6.182 -2.213 8.222 1.00 91.88 87 SER A O 1
ATOM 758 N N . SER A 1 88 ? 7.433 -0.392 7.848 1.00 89.62 88 SER A N 1
ATOM 759 C CA . SER A 1 88 ? 6.857 0.380 8.952 1.00 89.62 88 SER A CA 1
ATOM 760 C C . SER A 1 88 ? 5.366 0.647 8.754 1.00 89.62 88 SER A C 1
ATOM 762 O O . SER A 1 88 ? 4.598 0.599 9.711 1.00 89.62 88 SER A O 1
ATOM 764 N N . TYR A 1 89 ? 4.948 0.927 7.519 1.00 89.06 89 TYR A N 1
ATOM 765 C CA . TYR A 1 89 ? 3.556 1.202 7.178 1.00 89.06 89 TYR A CA 1
ATOM 766 C C . TYR A 1 89 ? 2.689 -0.056 7.305 1.00 89.06 89 TYR A C 1
ATOM 768 O O . TYR A 1 89 ? 1.615 0.008 7.900 1.00 89.06 89 TYR A O 1
ATOM 776 N N . LEU A 1 90 ? 3.180 -1.203 6.829 1.00 87.06 90 LEU A N 1
ATOM 777 C CA . LEU A 1 90 ? 2.544 -2.511 7.010 1.00 87.06 90 LEU A CA 1
ATOM 778 C C . LEU A 1 90 ? 2.394 -2.862 8.493 1.00 87.06 90 LEU A C 1
ATOM 780 O O . LEU A 1 90 ? 1.299 -3.187 8.947 1.00 87.06 90 LEU A O 1
ATOM 784 N N . ASN A 1 91 ? 3.467 -2.708 9.272 1.00 84.81 91 ASN A N 1
ATOM 785 C CA . ASN A 1 91 ? 3.441 -2.954 10.713 1.00 84.81 91 ASN A CA 1
ATOM 786 C C . ASN A 1 91 ? 2.469 -2.022 11.446 1.00 84.81 91 ASN A C 1
ATOM 788 O O . ASN A 1 91 ? 1.773 -2.453 12.363 1.00 84.81 91 ASN A O 1
ATOM 792 N N . TYR A 1 92 ? 2.394 -0.752 11.043 1.00 76.06 92 TYR A N 1
ATOM 793 C CA . TYR A 1 92 ? 1.452 0.211 11.611 1.00 76.06 92 TYR A CA 1
ATOM 794 C C . TYR A 1 92 ? -0.010 -0.182 11.372 1.00 76.06 92 TYR A C 1
ATOM 796 O O . TYR A 1 92 ? -0.828 -0.041 12.280 1.00 76.06 92 TYR A O 1
ATOM 804 N N . HIS A 1 93 ? -0.342 -0.674 10.175 1.00 69.31 93 HIS A N 1
ATOM 805 C CA . HIS A 1 93 ? -1.692 -1.159 9.871 1.00 69.31 93 HIS A CA 1
ATOM 806 C C . HIS A 1 93 ? -2.005 -2.467 10.593 1.00 69.31 93 HIS A C 1
ATOM 808 O O . HIS A 1 93 ? -3.072 -2.577 11.188 1.00 69.31 93 HIS A O 1
ATOM 814 N N . ASN A 1 94 ? -1.056 -3.406 10.654 1.00 70.06 94 ASN A N 1
ATOM 815 C CA . ASN A 1 94 ? -1.256 -4.659 11.384 1.00 70.06 94 ASN A CA 1
ATOM 816 C C . ASN A 1 94 ? -1.497 -4.439 12.886 1.00 70.06 94 ASN A C 1
ATOM 818 O O . ASN A 1 94 ? -2.396 -5.044 13.456 1.00 70.06 94 ASN A O 1
ATOM 822 N N . LYS A 1 95 ? -0.764 -3.519 13.528 1.00 65.19 95 LYS A N 1
ATOM 823 C CA . LYS A 1 95 ? -0.954 -3.188 14.955 1.00 65.19 95 LYS A CA 1
ATOM 824 C C . LYS A 1 95 ? -2.265 -2.458 15.267 1.00 65.19 95 LYS A C 1
ATOM 826 O O . LYS A 1 95 ? -2.567 -2.235 16.434 1.00 65.19 95 LYS A O 1
ATOM 831 N N . ARG A 1 96 ? -3.008 -2.018 14.250 1.00 66.88 96 ARG A N 1
ATOM 832 C CA . ARG A 1 96 ? -4.249 -1.242 14.396 1.00 66.88 96 ARG A CA 1
ATOM 833 C C . ARG A 1 96 ? -5.508 -2.015 14.038 1.00 66.88 96 ARG A C 1
ATOM 835 O O . ARG A 1 96 ? -6.582 -1.416 14.077 1.00 66.88 96 ARG A O 1
ATOM 842 N N . LYS A 1 97 ? -5.378 -3.301 13.712 1.00 75.69 97 LYS A N 1
ATOM 843 C CA . LYS A 1 97 ? -6.517 -4.208 13.599 1.00 75.69 97 LYS A CA 1
ATOM 844 C C . LYS A 1 97 ? -7.311 -4.165 14.905 1.00 75.69 97 LYS A C 1
ATOM 846 O O . LYS A 1 97 ? -6.733 -4.173 15.991 1.00 75.69 97 LYS A O 1
ATOM 851 N N . ILE A 1 98 ? -8.624 -4.028 14.785 1.00 78.75 98 ILE A N 1
ATOM 852 C CA . ILE A 1 98 ? -9.547 -3.882 15.910 1.00 78.75 98 ILE A CA 1
ATOM 853 C C . ILE A 1 98 ? -10.485 -5.072 15.886 1.00 78.75 98 ILE A C 1
ATOM 855 O O . ILE A 1 98 ? -11.023 -5.402 14.833 1.00 78.75 98 ILE A O 1
ATOM 859 N N . TYR A 1 99 ? -10.693 -5.684 17.042 1.00 84.81 99 TYR A N 1
ATOM 860 C CA . TYR A 1 99 ? -11.669 -6.747 17.213 1.00 84.81 99 TYR A CA 1
ATOM 861 C C . TYR A 1 99 ? -12.911 -6.167 17.867 1.00 84.81 99 TYR A C 1
ATOM 863 O O . TYR A 1 99 ? -12.824 -5.593 18.946 1.00 84.81 99 TYR A O 1
ATOM 871 N N . PHE A 1 100 ? -14.061 -6.302 17.215 1.00 86.25 100 PHE A N 1
ATOM 872 C CA . PHE A 1 100 ? -15.326 -5.806 17.745 1.00 86.25 100 PHE A CA 1
ATOM 873 C C . PHE A 1 100 ? -16.449 -6.788 17.407 1.00 86.25 100 PHE A C 1
ATOM 875 O O . PHE A 1 100 ? -16.596 -7.190 16.254 1.00 86.25 100 PHE A O 1
ATOM 882 N 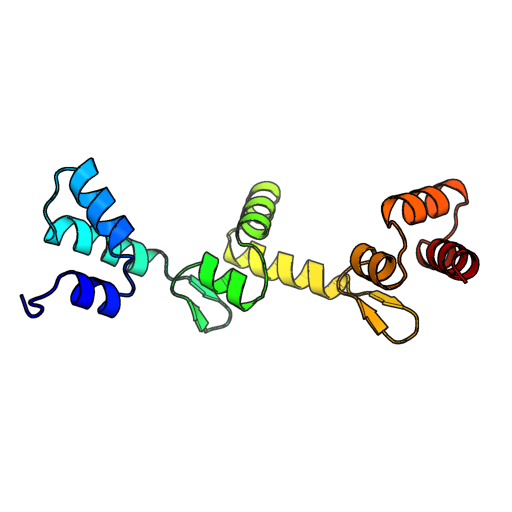N . CYS A 1 101 ? -17.219 -7.202 18.418 1.00 84.00 101 CYS A N 1
ATOM 883 C CA . CYS A 1 101 ? -18.288 -8.204 18.287 1.00 84.00 101 CYS A CA 1
ATOM 884 C C . CYS A 1 101 ? -17.841 -9.513 17.599 1.00 84.00 101 CYS A C 1
ATOM 886 O O . CYS A 1 101 ? -18.562 -10.057 16.771 1.00 84.00 101 CYS A O 1
ATOM 888 N N . GLY A 1 102 ? -16.638 -10.006 17.914 1.00 83.38 102 GLY A N 1
ATOM 889 C CA . GLY A 1 102 ? -16.102 -11.252 17.344 1.00 83.38 102 GLY A CA 1
ATOM 890 C C . GLY A 1 102 ? -15.562 -11.139 15.913 1.00 83.38 102 GLY A C 1
ATOM 891 O O . GLY A 1 102 ? -15.047 -12.121 15.392 1.00 83.38 102 GLY A O 1
ATOM 892 N N . GLN A 1 103 ? -15.617 -9.953 15.297 1.00 85.50 103 GLN A N 1
ATOM 893 C CA . GLN A 1 103 ? -15.117 -9.704 13.947 1.00 85.50 103 GLN A CA 1
ATOM 894 C C . GLN A 1 103 ? -13.860 -8.824 13.972 1.00 85.50 103 GLN A C 1
ATOM 896 O O . GLN A 1 103 ? -13.777 -7.848 14.723 1.00 85.50 103 GLN A O 1
ATOM 901 N N . GLU A 1 104 ? -12.887 -9.155 13.122 1.00 87.25 104 GLU A N 1
ATOM 902 C CA . GLU A 1 104 ? -11.682 -8.351 12.913 1.00 87.25 104 GLU A CA 1
ATOM 903 C C . GLU A 1 104 ? -11.925 -7.260 11.858 1.00 87.25 104 GLU A C 1
ATOM 905 O O . GLU A 1 104 ? -12.458 -7.519 10.775 1.00 87.25 104 GLU A O 1
ATOM 910 N N . TYR A 1 105 ? -11.479 -6.040 12.156 1.00 85.25 105 TYR A N 1
ATOM 911 C CA . TYR A 1 105 ? -11.555 -4.882 11.274 1.00 85.25 105 TYR A CA 1
ATOM 912 C C . TYR A 1 105 ? -10.186 -4.234 11.092 1.00 85.25 105 TYR A C 1
ATOM 914 O O . TYR A 1 105 ? -9.460 -3.995 12.053 1.00 85.25 105 TYR A O 1
ATOM 922 N N . ILE A 1 106 ? -9.868 -3.841 9.855 1.00 79.56 106 ILE A N 1
ATOM 923 C CA . ILE A 1 106 ? -8.585 -3.201 9.505 1.00 79.56 106 ILE A CA 1
ATOM 924 C C . ILE A 1 106 ? -8.416 -1.847 10.222 1.00 79.56 106 ILE A C 1
ATOM 926 O O . ILE A 1 106 ? -7.308 -1.453 10.577 1.00 79.56 106 ILE A O 1
ATOM 930 N N . THR A 1 107 ? -9.511 -1.110 10.438 1.00 84.25 107 THR A N 1
ATOM 931 C CA . THR A 1 107 ? -9.520 0.176 11.153 1.00 84.25 107 THR A CA 1
ATOM 932 C C . THR A 1 107 ? -10.817 0.387 11.938 1.00 84.25 107 THR A C 1
ATOM 934 O O . THR A 1 107 ? -11.855 -0.197 11.627 1.00 84.25 107 THR A O 1
ATOM 937 N N . PHE A 1 108 ? -10.809 1.330 12.886 1.00 86.69 108 PHE A N 1
ATOM 938 C CA . PHE A 1 108 ? -12.036 1.765 13.569 1.00 86.69 108 PHE A CA 1
ATOM 939 C C . PHE A 1 108 ? -13.079 2.308 12.589 1.00 86.69 108 PHE A C 1
ATOM 941 O O . PHE A 1 108 ? -14.268 2.063 12.736 1.00 86.69 108 PHE A O 1
ATOM 948 N N . THR A 1 109 ? -12.638 2.996 11.535 1.00 89.06 109 THR A N 1
ATOM 949 C CA . THR A 1 109 ? -13.540 3.532 10.515 1.00 89.06 109 THR A CA 1
ATOM 950 C C . THR A 1 109 ? -14.239 2.433 9.719 1.00 89.06 109 THR A C 1
ATOM 952 O O . THR A 1 109 ? -15.429 2.565 9.448 1.00 89.06 109 THR A O 1
ATOM 955 N N . SER A 1 110 ? -13.532 1.359 9.348 1.00 88.88 110 SER A N 1
ATOM 956 C CA . SER A 1 110 ? -14.167 0.209 8.691 1.00 88.88 110 SER A CA 1
ATOM 957 C C . SER A 1 110 ? -15.119 -0.523 9.632 1.00 88.88 110 SER A C 1
ATOM 959 O O . SER A 1 110 ? -16.189 -0.911 9.184 1.00 88.88 110 SER A O 1
ATOM 961 N N . CYS A 1 111 ? -14.772 -0.630 10.922 1.00 91.25 111 CYS A N 1
ATOM 962 C CA . CYS A 1 111 ? -15.677 -1.155 11.945 1.00 91.25 111 CYS A CA 1
ATOM 963 C C . CYS A 1 111 ? -16.972 -0.332 12.004 1.00 91.25 111 CYS A C 1
ATOM 965 O O . CYS A 1 111 ? -18.038 -0.867 11.737 1.00 91.25 111 CYS A O 1
ATOM 967 N N . CYS A 1 112 ? -16.897 0.990 12.205 1.00 91.50 112 CYS A N 1
ATOM 968 C CA . CYS A 1 112 ? -18.090 1.844 12.236 1.00 91.50 112 CYS A CA 1
ATOM 969 C C . CYS A 1 112 ? -18.953 1.711 10.973 1.00 91.50 112 CYS A C 1
ATOM 971 O O . CYS A 1 112 ? -20.169 1.600 11.085 1.00 91.50 112 CYS A O 1
ATOM 973 N N . ARG A 1 113 ? -18.340 1.681 9.780 1.00 91.00 113 ARG A N 1
ATOM 974 C CA . ARG A 1 113 ? -19.079 1.525 8.515 1.00 91.00 113 ARG A CA 1
ATOM 975 C C . ARG A 1 113 ? -19.812 0.190 8.409 1.00 91.00 113 ARG A C 1
ATOM 977 O O . ARG A 1 113 ? -20.904 0.183 7.855 1.00 91.00 113 ARG A O 1
ATOM 984 N N . ALA A 1 114 ? -19.239 -0.899 8.922 1.00 90.38 114 ALA A N 1
ATOM 985 C CA . ALA A 1 114 ? -19.884 -2.214 8.912 1.00 90.38 114 ALA A CA 1
ATOM 986 C C . ALA A 1 114 ? -21.208 -2.218 9.694 1.00 90.38 114 ALA A C 1
ATOM 988 O O . ALA A 1 114 ? -22.125 -2.945 9.334 1.00 90.38 114 ALA A O 1
ATOM 989 N N . PHE A 1 115 ? -21.330 -1.343 10.695 1.00 89.75 115 PHE A N 1
ATOM 990 C CA . PHE A 1 115 ? -22.557 -1.131 11.463 1.00 89.75 115 PHE A CA 1
ATOM 991 C C . PHE A 1 115 ? -23.319 0.145 11.058 1.00 89.75 115 PHE A C 1
ATOM 993 O O . PHE A 1 115 ? -24.057 0.710 11.859 1.00 89.75 115 PHE A O 1
ATOM 1000 N N . GLY A 1 116 ? -23.093 0.677 9.850 1.00 89.88 116 GLY A N 1
ATOM 1001 C CA . GLY A 1 116 ? -23.811 1.858 9.348 1.00 89.88 116 GLY A CA 1
ATOM 1002 C C . GLY A 1 116 ? -23.497 3.180 10.067 1.00 89.88 116 GLY A C 1
ATOM 1003 O O . GLY A 1 116 ? -24.174 4.182 9.852 1.00 89.88 116 GLY A O 1
ATOM 1004 N N . CYS A 1 117 ? -22.457 3.225 10.901 1.00 91.31 117 CYS A N 1
ATOM 1005 C CA . CYS A 1 117 ? -22.109 4.381 11.723 1.00 91.31 117 CYS A CA 1
ATOM 1006 C C . CYS A 1 117 ? -21.025 5.267 11.083 1.00 91.31 117 CYS A C 1
ATOM 1008 O O . CYS A 1 117 ? -20.045 4.795 10.497 1.00 91.31 117 CYS A O 1
ATOM 1010 N N . ASN A 1 118 ? -21.126 6.586 11.286 1.00 91.81 118 ASN A N 1
ATOM 1011 C CA . ASN A 1 118 ? -20.075 7.528 10.898 1.00 91.81 118 ASN A CA 1
ATOM 1012 C C . ASN A 1 118 ? -18.991 7.625 11.988 1.00 91.81 118 ASN A C 1
ATOM 1014 O O . ASN A 1 118 ? -19.223 8.153 13.076 1.00 91.81 118 ASN A O 1
ATOM 1018 N N . ALA A 1 119 ? -17.775 7.177 11.668 1.00 92.06 119 ALA A N 1
ATOM 1019 C CA . ALA A 1 119 ? -16.650 7.140 12.606 1.00 92.06 119 ALA A CA 1
ATOM 1020 C C . ALA A 1 119 ? -16.275 8.507 13.213 1.00 92.06 119 ALA A C 1
ATOM 1022 O O . ALA A 1 119 ? -15.772 8.558 14.339 1.00 92.06 119 ALA A O 1
ATOM 1023 N N . SER A 1 120 ? -16.510 9.608 12.491 1.00 94.06 120 SER A N 1
ATOM 1024 C CA . SER A 1 120 ? -16.250 10.963 12.989 1.00 94.06 120 SER A CA 1
ATOM 1025 C C . SER A 1 120 ? -17.223 11.342 14.102 1.00 94.06 120 SER A C 1
ATOM 1027 O O . SER A 1 120 ? -16.794 11.888 15.116 1.00 94.06 120 SER A O 1
ATOM 1029 N N . TYR A 1 121 ? -18.507 10.999 13.959 1.00 93.81 121 TYR A N 1
ATOM 1030 C CA . TYR A 1 121 ? -19.522 11.251 14.987 1.00 93.81 121 TYR A CA 1
ATOM 1031 C C . TYR A 1 121 ? -19.291 10.395 16.225 1.00 93.81 121 TYR A C 1
ATOM 1033 O O . TYR A 1 121 ? -19.248 10.927 17.331 1.00 93.81 121 TYR A O 1
ATOM 1041 N N . VAL A 1 122 ? -19.016 9.104 16.033 1.00 94.25 122 VAL A N 1
ATOM 1042 C CA . VAL A 1 122 ? -18.674 8.193 17.134 1.00 94.25 122 VAL A CA 1
ATOM 1043 C C . VAL A 1 122 ? -17.445 8.699 17.899 1.00 94.25 122 VAL A C 1
ATOM 1045 O O . VAL A 1 122 ? -17.446 8.751 19.126 1.00 94.25 122 VAL A O 1
ATOM 1048 N N . SER A 1 123 ? -16.406 9.152 17.187 1.00 93.06 123 SER A N 1
ATOM 1049 C CA . SER A 1 123 ? -15.197 9.704 17.815 1.00 93.06 123 SER A CA 1
ATOM 1050 C C . SER A 1 123 ? -15.452 11.018 18.559 1.00 93.06 123 SER A C 1
ATOM 1052 O O . SER A 1 123 ? -14.863 11.239 19.618 1.00 93.06 123 SER A O 1
ATOM 1054 N N . ALA A 1 124 ? -16.301 11.894 18.017 1.00 95.19 124 ALA A N 1
ATOM 1055 C CA . ALA A 1 124 ? -16.670 13.151 18.661 1.00 95.19 124 ALA A CA 1
ATOM 1056 C C . ALA A 1 124 ? -17.494 12.908 19.934 1.00 95.19 124 ALA A C 1
ATOM 1058 O O . ALA A 1 124 ? -17.222 13.529 20.960 1.00 95.19 124 ALA A O 1
ATOM 1059 N N . TYR A 1 125 ? -18.439 11.967 19.884 1.00 94.88 125 TYR A N 1
ATOM 1060 C CA . TYR A 1 125 ? -19.236 11.547 21.034 1.00 94.88 125 TYR A CA 1
ATOM 1061 C C . TYR A 1 125 ? -18.353 10.962 22.139 1.00 94.88 125 TYR A C 1
ATOM 1063 O O . TYR A 1 125 ? -18.391 11.448 23.266 1.00 94.88 125 TYR A O 1
ATOM 1071 N N . ALA A 1 126 ? -17.474 10.012 21.796 1.00 95.56 126 ALA A N 1
ATOM 1072 C CA . ALA A 1 126 ? -16.514 9.432 22.735 1.00 95.56 126 ALA A CA 1
ATOM 1073 C C . ALA A 1 126 ? -15.711 10.517 23.470 1.00 95.56 126 ALA A C 1
ATOM 1075 O O . ALA A 1 126 ? -15.648 10.539 24.696 1.00 95.56 126 ALA A O 1
ATOM 1076 N N . LYS A 1 127 ? -15.170 11.486 22.716 1.00 95.62 127 LYS A N 1
ATOM 1077 C CA . LYS A 1 127 ? -14.402 12.602 23.280 1.00 95.62 127 LYS A CA 1
ATOM 1078 C C . LYS A 1 127 ? -15.249 13.505 24.181 1.00 95.62 127 LYS A C 1
ATOM 1080 O O . LYS A 1 127 ? -14.773 13.910 25.233 1.00 95.62 127 LYS A O 1
ATOM 1085 N N . ARG A 1 128 ? -16.474 13.842 23.766 1.00 96.00 128 ARG A N 1
ATOM 1086 C CA . ARG A 1 128 ? -17.376 14.730 24.518 1.00 96.00 128 ARG A CA 1
ATOM 1087 C C . ARG A 1 128 ? -17.800 14.121 25.853 1.00 96.00 128 ARG A C 1
ATOM 1089 O O . ARG A 1 128 ? -17.951 14.854 26.821 1.00 96.00 128 ARG A O 1
ATOM 1096 N N . HIS A 1 129 ? -17.992 12.807 25.882 1.00 94.19 129 HIS A N 1
ATOM 1097 C CA . HIS A 1 129 ? -18.485 12.085 27.052 1.00 94.19 129 HIS A CA 1
ATOM 1098 C C . HIS A 1 129 ? -17.376 11.407 27.866 1.00 94.19 129 HIS A C 1
ATOM 1100 O O . HIS A 1 129 ? -17.671 10.785 28.877 1.00 94.19 129 HIS A O 1
ATOM 1106 N N . GLY A 1 130 ? -16.110 11.525 27.449 1.00 94.25 130 GLY A N 1
ATOM 1107 C CA . GLY A 1 130 ? -14.979 10.918 28.155 1.00 94.25 130 GLY A CA 1
ATOM 1108 C C . GLY A 1 130 ? -14.990 9.385 28.153 1.00 94.25 130 GLY A C 1
ATOM 1109 O O . GLY A 1 130 ? -14.355 8.782 29.009 1.00 94.25 130 GLY A O 1
ATOM 1110 N N . ILE A 1 131 ? -15.697 8.763 27.207 1.00 95.50 131 ILE A N 1
ATOM 1111 C CA . ILE A 1 131 ? -15.822 7.303 27.088 1.00 95.50 131 ILE A CA 1
ATOM 1112 C C . ILE A 1 131 ? -14.937 6.760 25.964 1.00 95.50 131 ILE A C 1
ATOM 1114 O O . ILE A 1 131 ? -14.434 7.504 25.112 1.00 95.50 131 ILE A O 1
ATOM 1118 N N . SER A 1 132 ? -14.758 5.441 25.922 1.00 91.75 132 SER A N 1
ATOM 1119 C CA . SER A 1 132 ? -14.018 4.797 24.843 1.00 91.75 132 SER A CA 1
ATOM 1120 C C . SER A 1 132 ? -14.764 4.886 23.505 1.00 91.75 132 SER A C 1
ATOM 1122 O O . SER A 1 132 ? -15.987 5.023 23.417 1.00 91.75 132 SER A O 1
ATOM 1124 N N . ARG A 1 133 ? -14.007 4.767 22.409 1.00 89.81 133 ARG A N 1
ATOM 1125 C CA . ARG A 1 133 ? -14.581 4.707 21.058 1.00 89.81 133 ARG A CA 1
ATOM 1126 C C . ARG A 1 133 ? -15.478 3.484 20.852 1.00 89.81 133 ARG A C 1
ATOM 1128 O O . ARG A 1 133 ? -16.424 3.570 20.078 1.00 89.81 133 ARG A O 1
ATOM 1135 N N . GLU A 1 134 ? -15.194 2.372 21.525 1.00 90.56 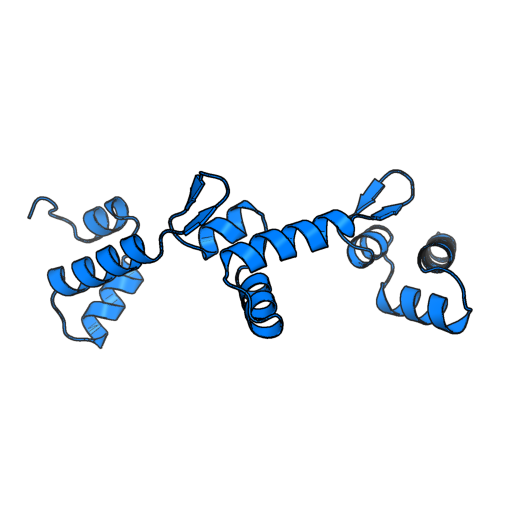134 GLU A N 1
ATOM 1136 C CA . GLU A 1 134 ? -16.027 1.168 21.459 1.00 90.56 134 GLU A CA 1
ATOM 1137 C C . GLU A 1 134 ? -17.356 1.352 22.184 1.00 90.56 134 GLU A C 1
ATOM 1139 O O . GLU A 1 134 ? -18.391 0.989 21.634 1.00 90.56 134 GLU A O 1
ATOM 1144 N N . GLU A 1 135 ? -17.359 1.956 23.373 1.00 91.50 135 GLU A N 1
ATOM 1145 C CA . GLU A 1 135 ? -18.598 2.275 24.096 1.00 91.50 135 GLU A CA 1
ATOM 1146 C C . GLU A 1 135 ? -19.461 3.258 23.306 1.00 91.50 135 GLU A C 1
ATOM 1148 O O . GLU A 1 135 ? -20.662 3.043 23.143 1.00 91.50 135 GLU A O 1
ATOM 1153 N N . ALA A 1 136 ? -18.837 4.288 22.728 1.00 94.31 136 ALA A N 1
ATOM 1154 C CA . ALA A 1 136 ? -19.524 5.208 21.832 1.00 94.31 136 ALA A CA 1
ATOM 1155 C C . ALA A 1 136 ? -20.117 4.485 20.612 1.00 94.31 136 ALA A C 1
ATOM 1157 O O . ALA A 1 136 ? -21.241 4.778 20.216 1.00 94.31 136 ALA A O 1
ATOM 1158 N N . LEU A 1 137 ? -19.394 3.531 20.014 1.00 92.69 137 LEU A N 1
ATOM 1159 C CA . LEU A 1 137 ? -19.907 2.760 18.882 1.00 92.69 137 LEU A CA 1
ATOM 1160 C C . LEU A 1 137 ? -21.100 1.885 19.292 1.00 92.69 137 LEU A C 1
ATOM 1162 O O . LEU A 1 137 ? -22.123 1.929 18.617 1.00 92.69 137 LEU A O 1
ATOM 1166 N N . LYS A 1 138 ? -21.012 1.160 20.416 1.00 92.50 138 LYS A N 1
ATOM 1167 C CA . LYS A 1 138 ? -22.126 0.359 20.959 1.00 92.50 138 LYS A CA 1
ATOM 1168 C C . LYS A 1 138 ? -23.381 1.209 21.174 1.00 92.50 138 LYS A C 1
ATOM 1170 O O . LYS A 1 138 ? -24.474 0.778 20.825 1.00 92.50 138 LYS A O 1
ATOM 1175 N N . PHE A 1 139 ? -23.220 2.434 21.677 1.00 92.00 139 PHE A N 1
ATOM 1176 C CA . PHE A 1 139 ? -24.328 3.375 21.844 1.00 92.00 139 PHE A CA 1
ATOM 1177 C C . PHE A 1 139 ? -25.018 3.731 20.518 1.00 92.00 139 PHE A C 1
ATOM 1179 O O . PHE A 1 139 ? -26.244 3.756 20.460 1.00 92.00 139 PHE A O 1
ATOM 1186 N N . TYR A 1 140 ? -24.252 3.995 19.454 1.00 89.38 140 TYR A N 1
ATOM 1187 C CA . TYR A 1 140 ? -24.826 4.292 18.137 1.00 89.38 140 TYR A CA 1
ATOM 1188 C C . TYR A 1 140 ? -25.497 3.068 17.502 1.00 89.38 140 TYR A C 1
ATOM 1190 O O . TYR A 1 140 ? -26.580 3.209 16.944 1.00 89.38 140 TYR A O 1
ATOM 1198 N N . ILE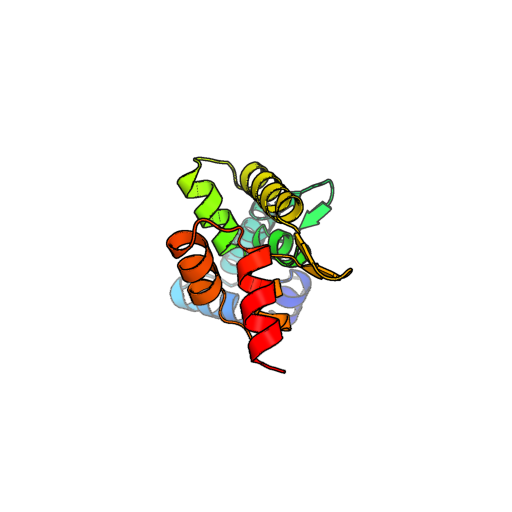 A 1 141 ? -24.902 1.878 17.633 1.00 89.50 141 ILE A N 1
ATOM 1199 C CA . ILE A 1 141 ? -25.473 0.626 17.107 1.00 89.50 141 ILE A CA 1
ATOM 1200 C C . ILE A 1 141 ? -26.837 0.346 17.744 1.00 89.50 141 ILE A C 1
ATOM 1202 O O . ILE A 1 141 ? -27.807 0.108 17.031 1.00 89.50 141 ILE A O 1
ATOM 1206 N N . ASN A 1 142 ? -26.936 0.467 19.070 1.00 83.44 142 ASN A N 1
ATOM 1207 C CA . ASN A 1 142 ? -28.178 0.239 19.818 1.00 83.44 142 ASN A CA 1
ATOM 1208 C C . ASN A 1 142 ? -29.280 1.277 19.536 1.00 83.44 142 ASN A C 1
ATOM 1210 O O . ASN A 1 142 ? -30.383 1.139 20.046 1.00 83.44 142 ASN A O 1
ATOM 1214 N N . ARG A 1 143 ? -28.981 2.344 18.786 1.00 72.31 143 ARG A N 1
ATOM 1215 C CA . ARG A 1 143 ? -29.942 3.379 18.375 1.00 72.31 143 ARG A CA 1
ATOM 1216 C C . ARG A 1 143 ? -30.435 3.216 16.936 1.00 72.31 143 ARG A C 1
ATOM 1218 O O . ARG A 1 143 ? -31.358 3.924 16.544 1.00 72.31 143 ARG A O 1
ATOM 1225 N N . CYS A 1 144 ? -29.771 2.374 16.145 1.00 58.28 144 CYS A N 1
ATOM 1226 C CA . CYS A 1 144 ? -30.109 2.104 14.746 1.00 58.28 144 CYS A CA 1
ATOM 1227 C C . CYS A 1 144 ? -30.953 0.829 14.565 1.00 58.28 144 CYS A C 1
ATOM 1229 O O . CYS A 1 144 ? -31.397 0.568 13.448 1.00 58.28 144 CYS A O 1
ATOM 1231 N N . HIS A 1 145 ? -31.170 0.074 15.645 1.00 50.72 145 HIS A N 1
ATOM 1232 C CA . HIS A 1 145 ? -32.086 -1.061 15.759 1.00 50.72 145 HIS A CA 1
ATOM 1233 C C . HIS A 1 145 ? -33.186 -0.723 16.765 1.00 50.72 145 HIS A C 1
ATOM 1235 O O . HIS A 1 145 ? -34.300 -1.261 16.592 1.00 50.72 145 HIS A O 1
#

Radius of gyration: 23.42 Å; chains: 1; bounding box: 49×27×65 Å

pLDDT: mean 85.73, std 8.81, range [48.91, 96.0]

Secondary structure (DSSP, 8-state):
---S-HHHHHHHTT--HHHHHHHHHHHT--HHHHHHHHHHHHHHH-EEETTEEESSHHHHHHHTT--HHHHHHHHHHHT--HHHHHHHHHHHHHTT-EEETTEEESSHHHHHHHTT--HHHHHHHHHHHT--HHHHHHHHHHHH-